Protein AF-A0A3D0NYB2-F1 (afdb_monomer_lite)

Foldseek 3Di:
DDDPPPVVVVVVPPVPPPPDPPPPDQPCNVVVVVLVVLVVVLCVVVVDLLDPVSLVSLLCSLVVSLVVLVVDPLVPGDPVNNVVSVVSNVVSVVVNVVSVVVNVVSVVVVVVVVVD

Radius of gyration: 23.5 Å; chains: 1; bounding box: 65×46×56 Å

Sequence (116 aa):
MKRYLAIVFVFAMAVGAFGQVSEAPSRLRQAIENYEQDRGAYARWYSAETSAARRERFRKLYSDRLAELGRIDFARLEHHEKVDHILFQNHLRRELAELDRNTALLEEMMMIVQFA

Secondary structure (DSSP, 8-state):
--SSHHHHHHHTTGGG-S-----SPPTTHHHHHHHHHHHHHHHHH---TT-HHHHHHHHHHHHHHHHHHHTS-GGGS-HHHHHHHHHHHHHHHHHHHHHHHHHHHHHHHHHHHTT-

pLDDT: mean 84.09, std 18.65, range [39.0, 98.62]

Structure (mmCIF, N/CA/C/O backbone):
data_AF-A0A3D0NYB2-F1
#
_entry.id   AF-A0A3D0NYB2-F1
#
loop_
_atom_site.group_PDB
_atom_site.id
_atom_site.type_symbol
_atom_site.label_atom_id
_atom_site.label_alt_id
_atom_site.label_comp_id
_atom_site.label_asym_id
_atom_site.label_entity_id
_atom_site.label_seq_id
_atom_site.pdbx_PDB_ins_code
_atom_site.Cartn_x
_atom_site.Cartn_y
_atom_site.Cartn_z
_atom_site.occupancy
_atom_site.B_iso_or_e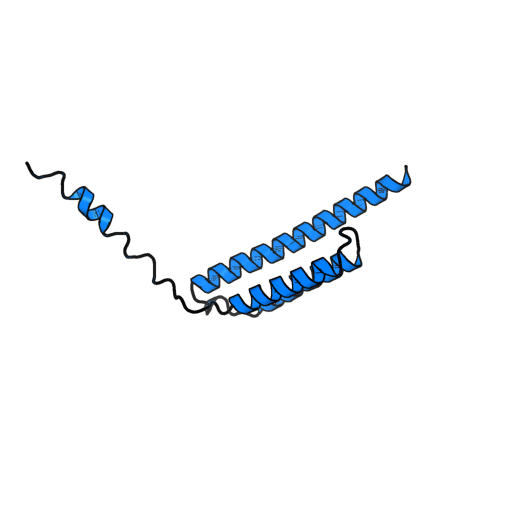quiv
_atom_site.auth_seq_id
_atom_site.auth_comp_id
_atom_site.auth_asym_id
_atom_site.auth_atom_id
_atom_site.pdbx_PDB_model_num
ATOM 1 N N . MET A 1 1 ? 50.127 35.058 -15.102 1.00 48.72 1 MET A N 1
ATOM 2 C CA . MET A 1 1 ? 49.290 34.788 -16.291 1.00 48.72 1 MET A CA 1
ATOM 3 C C . MET A 1 1 ? 49.219 33.287 -16.550 1.00 48.72 1 MET A C 1
ATOM 5 O O . MET A 1 1 ? 50.258 32.651 -16.630 1.00 48.72 1 MET A O 1
ATOM 9 N N . LYS A 1 2 ? 47.989 32.772 -16.704 1.00 51.25 2 LYS A N 1
ATOM 10 C CA . LYS A 1 2 ? 47.614 31.575 -17.486 1.00 51.25 2 LYS A CA 1
ATOM 11 C C . LYS A 1 2 ? 48.110 30.186 -17.031 1.00 51.25 2 LYS A C 1
ATOM 13 O O . LYS A 1 2 ? 48.762 29.515 -17.816 1.00 51.25 2 LYS A O 1
ATOM 18 N N . ARG A 1 3 ? 47.738 29.697 -15.835 1.00 52.12 3 ARG A N 1
ATOM 19 C CA . ARG A 1 3 ? 47.763 28.233 -15.544 1.00 52.12 3 ARG A CA 1
ATOM 20 C C . ARG A 1 3 ? 46.599 27.676 -14.707 1.00 52.12 3 ARG A C 1
ATOM 22 O O . ARG A 1 3 ? 46.366 26.479 -14.753 1.00 52.12 3 ARG A O 1
ATOM 29 N N . TYR A 1 4 ? 45.804 28.516 -14.041 1.00 48.00 4 TYR A N 1
ATOM 30 C CA . TYR A 1 4 ? 44.684 28.058 -13.197 1.00 48.00 4 TYR A CA 1
ATOM 31 C C . TYR A 1 4 ? 43.322 27.951 -13.915 1.00 48.00 4 TYR A C 1
ATOM 33 O O . TYR A 1 4 ? 42.337 27.564 -13.300 1.00 48.00 4 TYR A O 1
ATOM 41 N N . LEU A 1 5 ? 43.250 28.262 -15.216 1.00 47.69 5 LEU A N 1
ATOM 42 C CA . LEU A 1 5 ? 41.985 28.290 -15.969 1.00 47.69 5 LEU A CA 1
ATOM 43 C C . LEU A 1 5 ? 41.545 26.906 -16.499 1.00 47.69 5 LEU A C 1
ATOM 45 O O . LEU A 1 5 ? 40.391 26.735 -16.870 1.00 47.69 5 LEU A O 1
ATOM 49 N N . ALA A 1 6 ? 42.434 25.907 -16.537 1.00 45.12 6 ALA A N 1
ATOM 50 C CA . ALA A 1 6 ? 42.127 24.611 -17.157 1.00 45.12 6 ALA A CA 1
ATOM 51 C C . ALA A 1 6 ? 41.346 23.648 -16.242 1.00 45.12 6 ALA A C 1
ATOM 53 O O . ALA A 1 6 ? 40.554 22.852 -16.731 1.00 45.12 6 ALA A O 1
ATOM 54 N N . ILE A 1 7 ? 41.522 23.733 -14.918 1.00 48.22 7 ILE A N 1
ATOM 55 C CA . ILE A 1 7 ? 40.898 22.783 -13.977 1.00 48.22 7 ILE A CA 1
ATOM 56 C C . ILE A 1 7 ? 39.399 23.075 -13.801 1.00 48.22 7 ILE A C 1
ATOM 58 O O . ILE A 1 7 ? 38.600 22.151 -13.679 1.00 48.22 7 ILE A O 1
ATOM 62 N N . VAL A 1 8 ? 38.992 24.345 -13.888 1.00 45.28 8 VAL A N 1
ATOM 63 C CA . VAL A 1 8 ? 37.572 24.732 -13.804 1.00 45.28 8 VAL A CA 1
ATOM 64 C C . VAL A 1 8 ? 36.795 24.307 -15.059 1.00 45.28 8 VAL A C 1
ATOM 66 O O . VAL A 1 8 ? 35.610 24.002 -14.973 1.00 45.28 8 VAL A O 1
ATOM 69 N N . PHE A 1 9 ? 37.457 24.201 -16.217 1.00 39.00 9 PHE A N 1
ATOM 70 C CA . PHE A 1 9 ? 36.801 23.829 -17.474 1.00 39.00 9 PHE A CA 1
ATOM 71 C C . PHE A 1 9 ? 36.488 22.324 -17.578 1.00 39.00 9 PHE A C 1
ATOM 73 O O . PHE A 1 9 ? 35.530 21.938 -18.240 1.00 39.00 9 PHE A O 1
ATOM 80 N N . VAL A 1 10 ? 37.240 21.463 -16.881 1.00 47.62 10 VAL A N 1
ATOM 81 C CA . VAL A 1 10 ? 37.024 20.002 -16.910 1.00 47.62 10 VAL A CA 1
ATOM 82 C C . VAL A 1 10 ? 35.810 19.581 -16.070 1.00 47.62 10 VAL A C 1
ATOM 84 O O . VAL A 1 10 ? 35.125 18.624 -16.423 1.00 47.62 10 VAL A O 1
ATOM 87 N N . PHE A 1 11 ? 35.464 20.326 -15.014 1.00 44.53 11 PHE A N 1
ATOM 88 C CA . PHE A 1 11 ? 34.298 20.004 -14.178 1.00 44.53 11 PHE A CA 1
ATOM 89 C C . PHE A 1 11 ? 32.952 20.288 -14.874 1.00 44.53 11 PHE A C 1
ATOM 91 O O . PHE A 1 11 ? 31.939 19.684 -14.533 1.00 44.53 11 PHE A O 1
ATOM 98 N N . ALA A 1 12 ? 32.934 21.141 -15.904 1.00 45.16 12 ALA A N 1
ATOM 99 C CA . ALA A 1 12 ? 31.724 21.447 -16.668 1.00 45.16 12 ALA A CA 1
ATOM 100 C C . ALA A 1 12 ? 31.343 20.361 -17.697 1.00 45.16 12 ALA A C 1
ATOM 102 O O . ALA A 1 12 ? 30.237 20.393 -18.231 1.00 45.16 12 ALA A O 1
ATOM 103 N N . MET A 1 13 ? 32.223 19.390 -17.978 1.00 45.78 13 MET A N 1
ATOM 104 C CA . MET A 1 13 ? 32.008 18.406 -19.050 1.00 45.78 13 MET A CA 1
ATOM 105 C C . MET A 1 13 ? 31.429 17.062 -18.572 1.00 45.78 13 MET A C 1
ATOM 107 O O . MET A 1 13 ? 31.039 16.238 -19.394 1.00 45.78 13 MET A O 1
ATOM 111 N N . ALA A 1 14 ? 31.316 16.840 -17.257 1.00 49.88 14 ALA A N 1
ATOM 112 C CA . ALA A 1 14 ? 30.795 15.588 -16.692 1.00 49.88 14 ALA A CA 1
ATOM 113 C C . ALA A 1 14 ? 29.272 15.587 -16.436 1.00 49.88 14 ALA A C 1
ATOM 115 O O . ALA A 1 14 ? 28.720 14.565 -16.039 1.00 49.88 14 ALA A O 1
ATOM 116 N N . VAL A 1 15 ? 28.566 16.696 -16.698 1.00 54.47 15 VAL A N 1
ATOM 117 C CA . VAL A 1 15 ? 27.100 16.804 -16.502 1.00 54.47 15 VAL A CA 1
ATOM 118 C C . VAL A 1 15 ? 26.310 16.287 -17.724 1.00 54.47 15 VAL A C 1
ATOM 120 O O . VAL A 1 15 ? 25.093 16.399 -17.787 1.00 54.47 15 VAL A O 1
ATOM 123 N N . GLY A 1 16 ? 26.982 15.690 -18.714 1.00 48.09 16 GLY A N 1
ATOM 124 C CA . GLY A 1 16 ? 26.350 15.195 -19.946 1.00 48.09 16 GLY A CA 1
ATOM 125 C C . GLY A 1 16 ? 25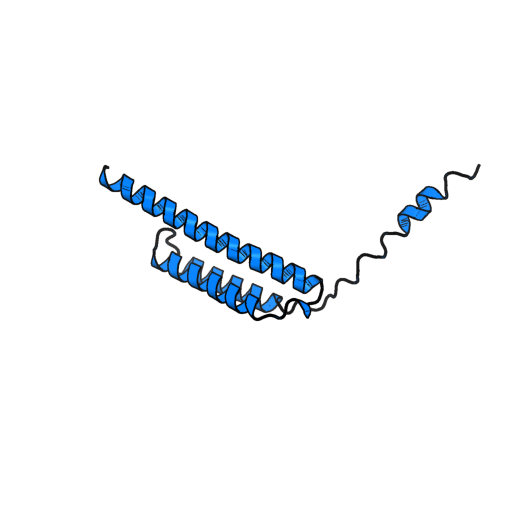.917 13.724 -19.935 1.00 48.09 16 GLY A C 1
ATOM 126 O O . GLY A 1 16 ? 25.352 13.268 -20.923 1.00 48.09 16 GLY A O 1
ATOM 127 N N . ALA A 1 17 ? 26.191 12.969 -18.865 1.00 49.59 17 ALA A N 1
ATOM 128 C CA . ALA A 1 17 ? 25.969 11.518 -18.822 1.00 49.59 17 ALA A CA 1
ATOM 129 C C . ALA A 1 17 ? 24.855 11.074 -17.855 1.00 49.59 17 ALA A C 1
ATOM 131 O O . ALA A 1 17 ? 24.788 9.900 -17.493 1.00 49.59 17 ALA A O 1
ATOM 132 N N . PHE A 1 18 ? 23.957 11.977 -17.447 1.00 53.66 18 PHE A N 1
ATOM 133 C CA . PHE A 1 18 ? 22.660 11.532 -16.940 1.00 53.66 18 PHE A CA 1
ATOM 134 C C . PHE A 1 18 ? 21.862 11.053 -18.149 1.00 53.66 18 PHE A C 1
ATOM 136 O O . PHE A 1 18 ? 21.476 11.850 -19.003 1.00 53.66 18 PHE A O 1
ATOM 143 N N . GLY A 1 19 ? 21.740 9.728 -18.264 1.00 55.22 19 GLY A N 1
ATOM 144 C CA . GLY A 1 19 ? 21.066 9.059 -19.367 1.00 55.22 19 GLY A CA 1
ATOM 145 C C . GLY A 1 19 ? 19.730 9.720 -19.682 1.00 55.22 19 GLY A C 1
ATOM 146 O O . GLY A 1 19 ? 19.027 10.168 -18.778 1.00 55.22 19 GLY A O 1
ATOM 147 N N . GLN A 1 20 ? 19.421 9.798 -20.976 1.00 53.22 20 GLN A N 1
ATOM 148 C CA . GLN A 1 20 ? 18.150 10.283 -21.503 1.00 53.22 20 GLN A CA 1
ATOM 149 C C . GLN A 1 20 ? 17.010 9.694 -20.657 1.00 53.22 20 GLN A C 1
ATOM 151 O O . GLN A 1 20 ? 16.743 8.493 -20.726 1.00 53.22 20 GLN A O 1
ATOM 156 N N . VAL A 1 21 ? 16.382 10.514 -19.810 1.00 56.19 21 VAL A N 1
ATOM 157 C CA . VAL A 1 21 ? 15.171 10.106 -19.102 1.00 56.19 21 VAL A CA 1
ATOM 158 C C . VAL A 1 21 ? 14.121 9.972 -20.189 1.00 56.19 21 VAL A C 1
ATOM 160 O O . VAL A 1 21 ? 13.669 10.966 -20.747 1.00 56.19 21 VAL A O 1
ATOM 163 N N . SER A 1 22 ? 13.822 8.731 -20.560 1.00 57.72 22 SER A N 1
ATOM 164 C CA . SER A 1 22 ? 12.746 8.426 -21.490 1.00 57.72 22 SER A CA 1
ATOM 165 C C . SER A 1 22 ? 11.465 9.064 -20.958 1.00 57.72 22 SER A C 1
ATOM 167 O O . SER A 1 22 ? 10.973 8.669 -19.907 1.00 57.72 22 SER A O 1
ATOM 169 N N . GLU A 1 23 ? 10.934 10.050 -21.680 1.00 60.44 23 GLU A N 1
ATOM 170 C CA . GLU A 1 23 ? 9.659 10.710 -21.366 1.00 60.44 23 GLU A CA 1
ATOM 171 C C . GLU A 1 23 ? 8.455 9.782 -21.628 1.00 60.44 23 GLU A C 1
ATOM 173 O O . GLU A 1 23 ? 7.314 10.106 -21.295 1.00 60.44 23 GLU A O 1
ATOM 178 N N . ALA A 1 24 ? 8.698 8.598 -22.208 1.00 62.69 24 ALA A N 1
ATOM 179 C CA . ALA A 1 24 ? 7.670 7.590 -22.403 1.00 62.69 24 ALA A CA 1
ATOM 180 C C . ALA A 1 24 ? 7.065 7.165 -21.050 1.00 62.69 24 ALA A C 1
ATOM 182 O O . ALA A 1 24 ? 7.805 6.893 -20.101 1.00 62.69 24 ALA A O 1
ATOM 183 N N . PRO A 1 25 ? 5.728 7.080 -20.944 1.00 67.25 25 PRO A N 1
ATOM 184 C CA . PRO A 1 25 ? 5.078 6.677 -19.708 1.00 67.25 25 PRO A CA 1
ATOM 185 C C . PRO A 1 25 ? 5.501 5.254 -19.325 1.00 67.25 25 PRO A C 1
ATOM 1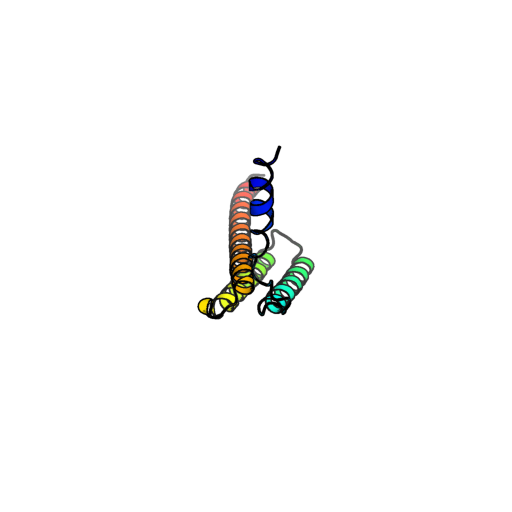87 O O . PRO A 1 25 ? 5.367 4.321 -20.117 1.00 67.25 25 PRO A O 1
ATOM 190 N N . SER A 1 26 ? 5.987 5.105 -18.090 1.00 77.06 26 SER A N 1
ATOM 191 C CA . SER A 1 26 ? 6.313 3.817 -17.470 1.00 77.06 26 SER A CA 1
ATOM 192 C C . SER A 1 26 ? 5.146 2.843 -17.612 1.00 77.06 26 SER A C 1
ATOM 194 O O . SER A 1 26 ? 3.998 3.202 -17.327 1.00 77.06 26 SER A O 1
ATOM 196 N N . ARG A 1 27 ? 5.418 1.585 -17.985 1.00 82.38 27 ARG A N 1
ATOM 197 C CA . ARG A 1 27 ? 4.380 0.536 -18.047 1.00 82.38 27 ARG A CA 1
ATOM 198 C C . ARG A 1 27 ? 3.682 0.322 -16.702 1.00 82.38 27 ARG A C 1
ATOM 200 O O . ARG A 1 27 ? 2.560 -0.174 -16.661 1.00 82.38 27 ARG A O 1
ATOM 207 N N . LEU A 1 28 ? 4.333 0.705 -15.603 1.00 90.88 28 LEU A N 1
ATOM 208 C CA . LEU A 1 28 ? 3.807 0.590 -14.243 1.00 90.88 28 LEU A CA 1
ATOM 209 C C . LEU A 1 28 ? 2.902 1.755 -13.846 1.00 90.88 28 LEU A C 1
ATOM 211 O O . LEU A 1 28 ? 2.146 1.624 -12.886 1.00 90.88 28 LEU A O 1
ATOM 215 N N . ARG A 1 29 ? 2.934 2.871 -14.584 1.00 91.56 29 ARG A N 1
ATOM 216 C CA . ARG A 1 29 ? 2.171 4.077 -14.251 1.00 91.56 29 ARG A CA 1
ATOM 217 C C . ARG A 1 29 ? 0.684 3.783 -14.084 1.00 91.56 29 ARG A C 1
ATOM 219 O O . ARG A 1 29 ? 0.107 4.121 -13.057 1.00 91.56 29 ARG A O 1
ATOM 226 N N . GLN A 1 30 ? 0.087 3.098 -15.057 1.00 91.44 30 GLN A N 1
ATOM 227 C CA . GLN A 1 30 ? -1.334 2.760 -15.007 1.00 91.44 30 GLN A CA 1
ATOM 228 C C . GLN A 1 30 ? -1.663 1.833 -13.827 1.00 91.44 30 GLN A C 1
ATOM 230 O O . GLN A 1 30 ? -2.700 1.986 -13.187 1.00 91.44 30 GLN A O 1
ATOM 235 N N . ALA A 1 31 ? -0.779 0.882 -13.506 1.00 92.75 31 ALA A N 1
ATOM 236 C CA . ALA A 1 31 ? -0.971 -0.007 -12.362 1.00 92.75 31 ALA A CA 1
ATOM 237 C C . ALA A 1 31 ? -0.957 0.766 -11.031 1.00 92.75 31 ALA A C 1
ATOM 239 O O . ALA A 1 31 ? -1.789 0.503 -10.163 1.00 92.75 31 ALA A O 1
ATOM 240 N N . ILE A 1 32 ? -0.058 1.746 -10.898 1.00 95.56 32 ILE A N 1
ATOM 241 C CA . ILE A 1 32 ? 0.036 2.623 -9.724 1.00 95.56 32 ILE A CA 1
ATOM 242 C C . ILE A 1 32 ? -1.198 3.530 -9.624 1.00 95.56 32 ILE A C 1
ATOM 244 O O . ILE A 1 32 ? -1.795 3.635 -8.556 1.00 95.56 32 ILE A O 1
ATOM 248 N N . GLU A 1 33 ? -1.631 4.142 -10.728 1.00 96.06 33 GLU A N 1
ATOM 249 C CA . GLU A 1 33 ? -2.825 4.998 -10.755 1.00 96.06 33 GLU A CA 1
ATOM 250 C C . GLU A 1 33 ? -4.092 4.220 -10.364 1.00 96.06 33 GLU A C 1
ATOM 252 O O . GLU A 1 33 ? -4.873 4.685 -9.533 1.00 96.06 33 GLU A O 1
ATOM 257 N N . ASN A 1 34 ? -4.266 3.004 -10.890 1.00 95.38 34 ASN A N 1
ATOM 258 C CA . ASN A 1 34 ? -5.380 2.130 -10.518 1.00 95.38 34 ASN A CA 1
ATOM 259 C C . ASN A 1 34 ? -5.324 1.735 -9.035 1.00 95.38 34 ASN A C 1
ATOM 261 O O . ASN A 1 34 ? -6.349 1.717 -8.356 1.00 95.38 34 ASN A O 1
ATOM 265 N N . TYR A 1 35 ? -4.129 1.444 -8.515 1.00 97.31 35 TYR A N 1
ATOM 266 C CA . TYR A 1 35 ? -3.937 1.175 -7.094 1.00 97.31 35 TYR A CA 1
ATOM 267 C C . TYR A 1 35 ? -4.358 2.364 -6.220 1.00 97.31 35 TYR A C 1
ATOM 269 O O . TYR A 1 35 ? -5.085 2.164 -5.249 1.00 97.31 35 TYR A O 1
ATOM 277 N N . GLU A 1 36 ? -3.954 3.590 -6.559 1.00 97.44 36 GLU A N 1
ATOM 278 C CA . GLU A 1 36 ? -4.327 4.786 -5.792 1.00 97.44 36 GLU A CA 1
ATOM 279 C C . GLU A 1 36 ? -5.839 5.041 -5.825 1.00 97.44 36 GLU A C 1
ATOM 281 O O . GLU A 1 36 ? -6.443 5.389 -4.805 1.00 97.44 36 GLU A O 1
ATOM 286 N N . GLN A 1 37 ? -6.482 4.802 -6.971 1.00 97.62 37 GLN A N 1
ATOM 287 C CA . GLN A 1 37 ? -7.938 4.881 -7.092 1.00 97.62 37 GLN A CA 1
ATOM 288 C C . GLN A 1 37 ? -8.641 3.861 -6.187 1.00 97.62 37 GLN A C 1
ATOM 290 O O . GLN A 1 37 ? -9.533 4.241 -5.421 1.00 97.62 37 GLN A O 1
ATOM 295 N N . ASP A 1 38 ? -8.215 2.596 -6.223 1.00 96.94 38 ASP A N 1
ATOM 296 C CA . ASP A 1 38 ? -8.768 1.525 -5.386 1.00 96.94 38 ASP A CA 1
ATOM 297 C C . ASP A 1 38 ? -8.547 1.802 -3.900 1.00 96.94 38 ASP A C 1
ATOM 299 O O . ASP A 1 38 ? -9.474 1.701 -3.093 1.00 96.94 38 ASP A O 1
ATOM 303 N N . ARG A 1 39 ? -7.325 2.198 -3.528 1.00 97.31 39 ARG A N 1
ATOM 304 C CA . ARG A 1 39 ? -6.959 2.546 -2.153 1.00 97.31 39 ARG A CA 1
ATOM 305 C C . ARG A 1 39 ? -7.833 3.687 -1.640 1.00 97.31 39 ARG A C 1
ATOM 307 O O . ARG A 1 39 ? -8.385 3.589 -0.545 1.00 97.31 39 ARG A O 1
ATOM 314 N N . GLY A 1 40 ? -8.004 4.741 -2.439 1.00 96.81 40 GLY A N 1
ATOM 315 C CA . GLY A 1 40 ? -8.855 5.881 -2.108 1.00 96.81 40 GLY A CA 1
ATOM 316 C C . GLY A 1 40 ? -10.337 5.511 -2.008 1.00 96.81 40 GLY A C 1
ATOM 317 O O . GLY A 1 40 ? -11.033 5.975 -1.102 1.00 96.81 40 GLY A O 1
ATOM 318 N N . ALA A 1 41 ? -10.832 4.642 -2.893 1.00 96.00 41 ALA A N 1
ATOM 319 C CA . ALA A 1 41 ? -12.185 4.108 -2.799 1.00 96.00 41 ALA A CA 1
ATOM 320 C C . ALA A 1 41 ? -12.365 3.309 -1.501 1.00 96.00 41 ALA A C 1
ATOM 322 O O . ALA A 1 41 ? -13.267 3.609 -0.721 1.00 96.00 41 ALA A O 1
ATOM 323 N N . TYR A 1 42 ? -11.478 2.364 -1.198 1.00 95.44 42 TYR A N 1
ATOM 324 C CA . TYR A 1 42 ? -11.570 1.571 0.026 1.00 95.44 42 TYR A CA 1
ATOM 325 C C . TYR A 1 42 ? -11.419 2.410 1.289 1.00 95.44 42 TYR A C 1
ATOM 327 O O . TYR A 1 42 ? -12.139 2.158 2.247 1.00 95.44 42 TYR A O 1
ATOM 335 N N . ALA A 1 43 ? -10.573 3.438 1.300 1.00 93.94 43 ALA A N 1
ATOM 336 C CA . ALA A 1 43 ? -10.444 4.326 2.452 1.00 93.94 43 ALA A CA 1
ATOM 337 C C . ALA A 1 43 ? -11.761 5.053 2.781 1.00 93.94 43 ALA A C 1
ATOM 339 O O . ALA A 1 43 ? -12.093 5.218 3.952 1.00 93.94 43 ALA A O 1
ATOM 340 N N . ARG A 1 44 ? -12.541 5.436 1.759 1.00 94.81 44 ARG A N 1
ATOM 341 C CA . ARG A 1 44 ? -13.861 6.059 1.950 1.00 94.81 44 ARG A CA 1
ATOM 342 C C . ARG A 1 44 ? -14.914 5.072 2.455 1.00 94.81 44 ARG A C 1
ATOM 344 O O . ARG A 1 44 ? -15.710 5.429 3.314 1.00 94.81 44 ARG A O 1
ATOM 351 N N . TRP A 1 45 ? -14.928 3.851 1.922 1.00 93.94 45 TRP A N 1
ATOM 352 C CA . TRP A 1 45 ? -15.927 2.833 2.278 1.00 93.94 45 TRP A CA 1
ATOM 353 C C . TRP A 1 45 ? -15.622 2.139 3.613 1.00 93.94 45 TRP A C 1
ATOM 355 O O . TRP A 1 45 ? -16.532 1.810 4.367 1.00 93.94 45 TRP A O 1
ATOM 365 N N . TYR A 1 46 ? -14.342 1.941 3.920 1.00 93.12 46 TYR A N 1
ATOM 366 C CA . TYR A 1 46 ? -13.845 1.314 5.139 1.00 93.12 46 TYR A CA 1
ATOM 367 C C . TYR A 1 46 ? -13.148 2.362 6.014 1.00 93.12 46 TYR A C 1
ATOM 369 O O . TYR A 1 46 ? -11.933 2.321 6.223 1.00 93.12 46 TYR A O 1
ATOM 377 N N . SER A 1 47 ? -13.929 3.321 6.508 1.00 92.12 47 SER A N 1
ATOM 378 C CA . SER A 1 47 ? -13.431 4.457 7.294 1.00 92.12 47 SER A CA 1
ATOM 379 C C . SER A 1 47 ? -12.995 4.079 8.714 1.00 92.12 47 SER A C 1
ATOM 381 O O . SER A 1 47 ? -12.098 4.705 9.268 1.00 92.12 47 SER A O 1
ATOM 383 N N . ALA A 1 48 ? -13.590 3.040 9.306 1.00 93.00 48 ALA A N 1
ATOM 384 C CA . ALA A 1 48 ? -13.265 2.599 10.660 1.00 93.00 48 ALA A CA 1
ATOM 385 C C . ALA A 1 48 ? -11.923 1.846 10.706 1.00 93.00 48 ALA A C 1
ATOM 387 O O . ALA A 1 48 ? -11.834 0.693 10.277 1.00 93.00 48 ALA A O 1
ATOM 388 N N . GLU A 1 49 ? -10.887 2.475 11.263 1.00 87.19 49 GLU A N 1
ATOM 389 C CA . GLU A 1 49 ? -9.516 1.940 11.303 1.00 87.19 49 GLU A CA 1
ATOM 390 C C . GLU A 1 49 ? -9.395 0.608 12.056 1.00 87.19 49 GLU A C 1
ATOM 392 O O . GLU A 1 49 ? -8.657 -0.284 11.634 1.00 87.19 49 GLU A O 1
ATOM 397 N N . THR A 1 50 ? -10.186 0.428 13.116 1.00 90.00 50 THR A N 1
ATOM 398 C CA . THR A 1 50 ? -10.189 -0.780 13.956 1.00 90.00 50 THR A CA 1
ATOM 399 C C . THR A 1 50 ? -11.022 -1.931 13.381 1.00 90.00 50 THR A C 1
ATOM 401 O O . THR A 1 50 ? -11.043 -3.029 13.944 1.00 90.00 50 THR A O 1
ATOM 404 N N . SER A 1 51 ? -11.684 -1.732 12.236 1.00 93.12 51 SER A N 1
ATOM 405 C CA . SER A 1 51 ? -12.552 -2.738 11.619 1.00 93.12 51 SER A CA 1
ATOM 406 C C . SER A 1 51 ? -11.766 -3.917 11.039 1.00 93.12 51 SER A C 1
ATOM 408 O O . SER A 1 51 ? -10.861 -3.743 10.221 1.00 93.12 51 SER A O 1
ATOM 410 N N . ALA A 1 52 ? -12.169 -5.142 11.387 1.00 93.81 52 ALA A N 1
ATOM 411 C CA . ALA A 1 52 ? -11.606 -6.360 10.803 1.00 93.81 52 ALA A CA 1
ATOM 412 C C . ALA A 1 52 ? -11.847 -6.444 9.285 1.00 93.81 52 ALA A C 1
A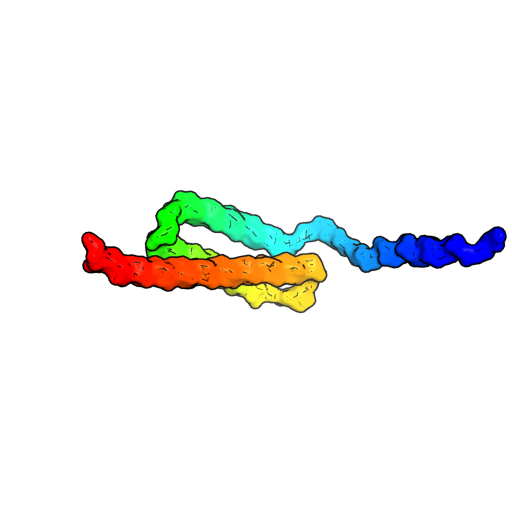TOM 414 O O . ALA A 1 52 ? -10.941 -6.802 8.535 1.00 93.81 52 ALA A O 1
ATOM 415 N N . ALA A 1 53 ? -13.033 -6.035 8.821 1.00 94.94 53 ALA A N 1
ATOM 416 C CA . ALA A 1 53 ? -13.365 -6.013 7.397 1.00 94.94 53 ALA A CA 1
ATOM 417 C C . ALA A 1 53 ? -12.461 -5.044 6.623 1.00 94.94 53 ALA A C 1
ATOM 419 O O . ALA A 1 53 ? -11.984 -5.378 5.540 1.00 94.94 53 ALA A O 1
ATOM 420 N N . ARG A 1 54 ? -12.161 -3.873 7.205 1.00 95.25 54 ARG A N 1
ATOM 421 C CA . ARG A 1 54 ? -11.187 -2.934 6.633 1.00 95.25 54 ARG A CA 1
ATOM 422 C C . ARG A 1 54 ? -9.830 -3.608 6.468 1.00 95.25 54 ARG A C 1
ATOM 424 O O . ARG A 1 54 ? -9.264 -3.569 5.378 1.00 95.25 54 ARG A O 1
ATOM 431 N N . ARG A 1 55 ? -9.317 -4.220 7.540 1.00 95.69 55 ARG A N 1
ATOM 432 C CA . ARG A 1 55 ? -7.998 -4.863 7.518 1.00 95.69 55 ARG A CA 1
ATOM 433 C C . ARG A 1 55 ? -7.910 -5.921 6.429 1.00 95.69 55 ARG A C 1
ATOM 435 O O . ARG A 1 55 ? -7.003 -5.861 5.608 1.00 95.69 55 ARG A O 1
ATOM 442 N N . GLU A 1 56 ? -8.887 -6.815 6.351 1.00 96.44 56 GLU A N 1
ATOM 443 C CA . GLU A 1 56 ? -8.879 -7.876 5.343 1.00 96.44 56 GLU A CA 1
ATOM 444 C C . GLU A 1 56 ? -8.906 -7.323 3.911 1.00 96.44 56 GLU A C 1
ATOM 446 O O . GLU A 1 56 ? -8.154 -7.764 3.042 1.00 96.44 56 GLU A O 1
ATOM 451 N N . ARG A 1 57 ? -9.708 -6.282 3.659 1.00 97.19 57 ARG A N 1
ATOM 452 C CA . ARG A 1 57 ? -9.784 -5.657 2.332 1.00 97.19 57 ARG A CA 1
ATOM 453 C C . ARG A 1 57 ? -8.486 -4.979 1.912 1.00 97.19 57 ARG A C 1
ATOM 455 O O . ARG A 1 57 ? -8.088 -5.131 0.759 1.00 97.19 57 ARG A O 1
ATOM 462 N N . PHE A 1 58 ? -7.823 -4.264 2.820 1.00 97.69 58 PHE A N 1
ATOM 463 C CA . PHE A 1 58 ? -6.528 -3.647 2.526 1.00 97.69 58 PHE A CA 1
ATOM 464 C C . PHE A 1 58 ? -5.410 -4.688 2.391 1.00 97.69 58 PHE A C 1
ATOM 466 O O . PHE A 1 58 ? -4.605 -4.575 1.469 1.00 97.69 58 PHE A O 1
ATOM 473 N N . ARG A 1 59 ? -5.398 -5.741 3.224 1.00 98.12 59 ARG A N 1
ATOM 474 C CA . ARG A 1 59 ? -4.455 -6.863 3.081 1.00 98.12 59 ARG A CA 1
ATOM 475 C C . ARG A 1 59 ? -4.568 -7.487 1.694 1.00 98.12 59 ARG A C 1
ATOM 477 O O . ARG A 1 59 ? -3.555 -7.615 1.012 1.00 98.12 59 ARG A O 1
ATOM 484 N N . LYS A 1 60 ? -5.798 -7.785 1.262 1.00 97.88 60 LYS A N 1
ATOM 485 C CA . LYS A 1 60 ? -6.075 -8.328 -0.069 1.00 97.88 60 LYS A CA 1
ATOM 486 C C . LYS A 1 60 ? -5.621 -7.391 -1.189 1.00 97.88 60 LYS A C 1
ATOM 488 O O . LYS A 1 60 ? -4.967 -7.846 -2.121 1.00 97.88 60 LYS A O 1
ATOM 493 N N . LEU A 1 61 ? -5.925 -6.092 -1.090 1.00 98.06 61 LEU A N 1
ATOM 494 C CA . LEU A 1 61 ? -5.470 -5.102 -2.073 1.00 98.06 61 LEU A CA 1
ATOM 495 C C . LEU A 1 61 ? -3.945 -5.157 -2.236 1.00 98.06 61 LEU A C 1
ATOM 497 O O . LEU A 1 61 ? -3.451 -5.299 -3.350 1.00 98.06 61 LEU A O 1
ATOM 501 N N . TYR A 1 62 ? -3.196 -5.075 -1.137 1.00 98.38 62 TYR A N 1
ATOM 502 C CA . TYR A 1 62 ? -1.737 -5.036 -1.203 1.00 98.38 62 TYR A CA 1
ATOM 503 C C . TYR A 1 62 ? -1.131 -6.365 -1.671 1.00 98.38 62 TYR A C 1
ATOM 505 O O . TYR A 1 62 ? -0.195 -6.355 -2.474 1.00 98.38 62 TYR A O 1
ATOM 513 N N . SER A 1 63 ? -1.667 -7.507 -1.224 1.00 98.38 63 SER A N 1
ATOM 514 C CA . SER A 1 63 ? -1.187 -8.824 -1.654 1.00 98.38 63 SER A CA 1
ATOM 515 C C . SER A 1 63 ? -1.455 -9.083 -3.135 1.00 98.38 63 SER A C 1
ATOM 517 O O . SER A 1 63 ? -0.573 -9.582 -3.833 1.00 98.38 63 SER A O 1
ATOM 519 N N . ASP A 1 64 ? -2.638 -8.710 -3.630 1.00 98.06 64 ASP A N 1
ATOM 520 C CA . ASP A 1 64 ? -3.008 -8.891 -5.035 1.00 98.06 64 ASP A CA 1
ATOM 521 C C . ASP A 1 64 ? -2.110 -8.023 -5.938 1.00 98.06 64 ASP A C 1
ATOM 523 O O . ASP A 1 64 ? -1.563 -8.523 -6.924 1.00 98.06 64 ASP A O 1
ATOM 527 N N . ARG A 1 65 ? -1.847 -6.762 -5.554 1.00 97.94 65 ARG A N 1
ATOM 528 C CA . ARG A 1 65 ? -0.925 -5.872 -6.288 1.00 97.94 65 ARG A CA 1
ATOM 529 C C . ARG A 1 65 ? 0.525 -6.360 -6.260 1.00 97.94 65 ARG A C 1
ATOM 531 O O . ARG A 1 65 ? 1.211 -6.287 -7.278 1.00 97.94 65 ARG A O 1
ATOM 538 N N . LEU A 1 66 ? 0.995 -6.914 -5.139 1.00 98.12 66 LEU A N 1
ATOM 539 C CA . LEU A 1 66 ? 2.316 -7.552 -5.074 1.00 98.12 66 LEU A CA 1
ATOM 540 C C . LEU A 1 66 ? 2.406 -8.782 -5.982 1.00 98.12 66 LEU A C 1
ATOM 542 O O . LEU A 1 66 ? 3.432 -8.985 -6.634 1.00 98.12 66 LEU A O 1
ATOM 546 N N . ALA A 1 67 ? 1.346 -9.589 -6.045 1.00 97.88 67 ALA A N 1
ATOM 547 C CA . ALA A 1 67 ? 1.289 -10.742 -6.933 1.00 97.88 67 ALA A CA 1
ATOM 548 C C . ALA A 1 67 ? 1.301 -10.318 -8.411 1.00 97.88 67 ALA A C 1
ATOM 550 O O . ALA A 1 67 ? 1.995 -10.937 -9.213 1.00 97.88 67 ALA A O 1
ATOM 551 N N . GLU A 1 68 ? 0.586 -9.250 -8.774 1.00 95.50 68 GLU A N 1
ATOM 552 C CA . GLU A 1 68 ? 0.635 -8.650 -10.115 1.00 95.50 68 GLU A CA 1
ATOM 553 C C . GLU A 1 68 ? 2.046 -8.169 -10.476 1.00 95.50 68 GLU A C 1
ATOM 555 O O . GLU A 1 68 ? 2.568 -8.555 -11.522 1.00 95.50 68 GLU A O 1
ATOM 560 N N . LEU A 1 69 ? 2.697 -7.412 -9.586 1.00 95.62 69 LEU A N 1
ATOM 561 C CA . LEU A 1 69 ? 4.088 -6.967 -9.746 1.00 95.62 69 LEU A CA 1
ATOM 562 C C . LEU A 1 69 ? 5.069 -8.130 -9.933 1.00 95.62 69 LEU A C 1
ATOM 564 O O . LEU A 1 69 ? 6.033 -8.001 -10.687 1.00 95.62 69 LEU A O 1
ATOM 568 N N . GLY A 1 70 ? 4.835 -9.255 -9.253 1.00 95.62 70 GLY A N 1
ATOM 569 C CA . GLY A 1 70 ? 5.665 -10.456 -9.347 1.00 95.62 70 GLY A CA 1
ATOM 570 C C . GLY A 1 70 ? 5.566 -11.193 -10.686 1.00 95.62 70 GLY A C 1
ATOM 571 O O . GLY A 1 70 ? 6.441 -11.996 -10.993 1.00 95.62 70 GLY A O 1
ATOM 572 N N . ARG A 1 71 ? 4.533 -10.922 -11.498 1.00 95.44 71 ARG A N 1
ATOM 573 C CA . ARG A 1 71 ? 4.383 -11.498 -12.850 1.00 95.44 71 ARG A CA 1
ATOM 574 C C . ARG A 1 71 ? 5.146 -10.716 -13.919 1.00 95.44 71 ARG A C 1
ATOM 576 O O . ARG A 1 71 ? 5.266 -11.191 -15.046 1.00 95.44 71 ARG A O 1
ATOM 583 N N . ILE A 1 72 ? 5.624 -9.518 -13.592 1.00 94.00 72 ILE A N 1
ATOM 584 C CA . ILE A 1 72 ? 6.366 -8.666 -14.519 1.00 94.00 72 ILE A CA 1
ATOM 585 C C . ILE A 1 72 ? 7.804 -9.175 -14.614 1.00 94.00 72 ILE A C 1
ATOM 587 O O . ILE A 1 72 ? 8.484 -9.336 -13.601 1.00 94.00 72 ILE A O 1
ATOM 591 N N . ASP A 1 73 ? 8.286 -9.388 -15.839 1.00 94.69 73 ASP A N 1
ATOM 592 C CA . ASP A 1 73 ? 9.689 -9.722 -16.082 1.00 94.69 73 ASP A CA 1
ATOM 593 C C . ASP A 1 73 ? 10.576 -8.495 -15.825 1.00 94.69 73 ASP A C 1
ATOM 595 O O . ASP A 1 73 ? 10.756 -7.630 -16.687 1.00 94.69 73 ASP A O 1
ATOM 599 N N . PHE A 1 74 ? 11.129 -8.431 -14.614 1.00 94.25 74 PHE A N 1
ATOM 600 C CA . PHE A 1 74 ? 11.961 -7.326 -14.152 1.00 94.25 74 PHE A CA 1
ATOM 601 C C . PHE A 1 74 ? 13.197 -7.099 -15.032 1.00 94.25 74 PHE A C 1
ATOM 603 O O . PHE A 1 74 ? 13.638 -5.961 -15.191 1.00 94.25 74 PHE A O 1
ATOM 610 N N . ALA A 1 75 ? 13.768 -8.146 -15.638 1.00 94.62 75 ALA A N 1
ATOM 611 C CA . ALA A 1 75 ? 14.969 -8.004 -16.458 1.00 94.62 75 ALA A CA 1
ATOM 612 C C . ALA A 1 75 ? 14.697 -7.175 -17.721 1.00 94.62 75 ALA A C 1
ATOM 614 O O . ALA A 1 75 ? 15.557 -6.391 -18.134 1.00 94.62 75 ALA A O 1
ATOM 615 N N . ARG A 1 76 ? 13.481 -7.302 -18.270 1.00 93.50 76 ARG A N 1
ATOM 616 C CA . ARG A 1 76 ? 13.008 -6.632 -19.492 1.00 93.50 76 ARG A CA 1
ATOM 617 C C . ARG A 1 76 ? 12.506 -5.205 -19.277 1.00 93.50 76 ARG A C 1
ATOM 619 O O . ARG A 1 76 ? 12.078 -4.580 -20.244 1.00 93.50 76 ARG A O 1
ATOM 626 N N . LEU A 1 77 ? 12.520 -4.716 -18.039 1.00 91.81 77 LEU A N 1
ATOM 627 C CA . LEU A 1 77 ? 12.164 -3.340 -17.714 1.00 91.81 77 LEU A CA 1
ATOM 628 C C . LEU A 1 77 ? 13.315 -2.381 -18.038 1.00 91.81 77 LEU A C 1
ATOM 630 O O . LEU A 1 77 ? 14.491 -2.679 -17.780 1.00 91.81 77 LEU A O 1
ATOM 634 N N . GLU A 1 78 ? 12.95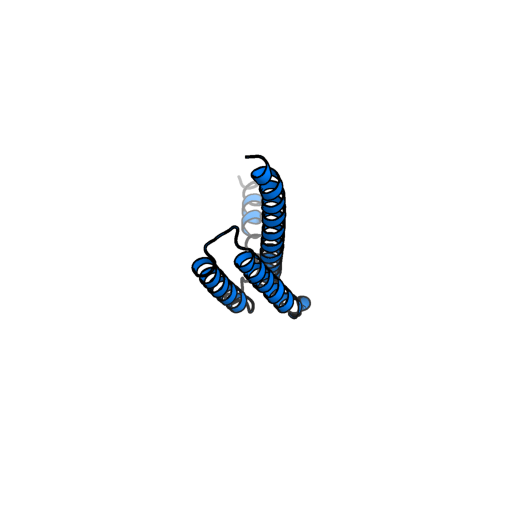8 -1.205 -18.543 1.00 92.00 78 GLU A N 1
ATOM 635 C CA . GLU A 1 78 ? 13.881 -0.081 -18.668 1.00 92.00 78 GLU A CA 1
ATOM 636 C C . GLU A 1 78 ? 14.334 0.405 -17.284 1.00 92.00 78 GLU A C 1
ATOM 638 O O . GLU A 1 78 ? 13.713 0.113 -16.260 1.00 92.00 78 GLU A O 1
ATOM 643 N N . HIS A 1 79 ? 15.433 1.160 -17.218 1.00 91.62 79 HIS A N 1
ATOM 644 C CA . HIS A 1 79 ? 15.998 1.582 -15.929 1.00 91.62 79 HIS A CA 1
ATOM 645 C C . HIS A 1 79 ? 14.996 2.358 -15.056 1.00 91.62 79 HIS A C 1
ATOM 647 O O . HIS A 1 79 ? 14.874 2.080 -13.866 1.00 91.62 79 HIS A O 1
ATOM 653 N N . HIS A 1 80 ? 14.245 3.286 -15.651 1.00 88.75 80 HIS A N 1
ATOM 654 C CA . HIS A 1 80 ? 13.224 4.058 -14.941 1.00 88.75 80 HIS A CA 1
ATOM 655 C C . HIS A 1 80 ? 12.074 3.166 -14.439 1.00 88.75 80 HIS A C 1
ATOM 657 O O . HIS A 1 80 ? 11.662 3.277 -13.289 1.00 88.75 80 HIS A O 1
ATOM 663 N N . GLU A 1 81 ? 11.629 2.198 -15.243 1.00 93.12 81 GLU A N 1
ATOM 664 C CA . GLU A 1 81 ? 10.585 1.246 -14.848 1.00 93.12 81 GLU A CA 1
ATOM 665 C C . GLU A 1 81 ? 11.050 0.313 -13.722 1.00 93.12 81 GLU A C 1
ATOM 667 O O . GLU A 1 81 ? 10.262 -0.061 -12.856 1.00 93.12 81 GLU A O 1
ATOM 672 N N . LYS A 1 82 ? 12.337 -0.057 -13.692 1.00 94.81 82 LYS A N 1
ATOM 673 C CA . LYS A 1 82 ? 12.923 -0.830 -12.584 1.00 94.81 82 LYS A CA 1
ATOM 674 C C . LYS A 1 82 ? 12.866 -0.061 -11.270 1.00 94.81 82 LYS A C 1
ATOM 676 O O . LYS A 1 82 ? 12.579 -0.656 -10.232 1.00 94.81 82 LYS A O 1
ATOM 681 N N . VAL A 1 83 ? 13.131 1.244 -11.314 1.00 95.19 83 VAL A N 1
ATOM 682 C CA . VAL A 1 83 ? 13.015 2.117 -10.140 1.00 95.19 83 VAL A CA 1
ATOM 683 C C . VAL A 1 83 ? 11.565 2.153 -9.662 1.00 95.19 83 VAL A C 1
ATOM 685 O O . VAL A 1 83 ? 11.319 1.861 -8.491 1.00 95.19 83 VAL A O 1
ATOM 688 N N . ASP A 1 84 ? 10.610 2.407 -10.560 1.00 95.06 84 ASP A N 1
ATOM 689 C CA . ASP A 1 84 ? 9.179 2.409 -10.226 1.00 95.06 84 ASP A CA 1
ATOM 690 C C . ASP A 1 84 ? 8.730 1.072 -9.621 1.00 95.06 84 ASP A C 1
ATOM 692 O O . ASP A 1 84 ? 8.018 1.048 -8.616 1.00 95.06 84 ASP A O 1
ATOM 696 N N . HIS A 1 85 ? 9.181 -0.050 -10.193 1.00 96.81 85 HIS A N 1
ATOM 697 C CA . HIS A 1 85 ? 8.855 -1.398 -9.718 1.00 96.81 85 HIS A CA 1
ATOM 698 C C . HIS A 1 85 ? 9.312 -1.611 -8.277 1.00 96.81 85 HIS A C 1
ATOM 700 O O . HIS A 1 85 ? 8.513 -2.007 -7.427 1.00 96.81 85 HIS A O 1
ATOM 706 N N . ILE A 1 86 ? 10.578 -1.294 -7.986 1.00 97.38 86 ILE A N 1
ATOM 707 C CA . ILE A 1 86 ? 11.165 -1.455 -6.651 1.00 97.38 86 ILE A CA 1
ATOM 708 C C . ILE A 1 86 ? 10.472 -0.535 -5.646 1.00 97.38 86 ILE A C 1
ATOM 710 O O . ILE A 1 86 ? 10.124 -0.972 -4.547 1.00 97.38 86 ILE A O 1
ATOM 714 N N . LEU A 1 87 ? 10.260 0.735 -6.002 1.00 97.56 87 LEU A N 1
ATOM 715 C CA . LEU A 1 87 ? 9.606 1.699 -5.119 1.00 97.56 87 LEU A CA 1
ATOM 716 C C . LEU A 1 87 ? 8.176 1.268 -4.795 1.00 97.56 87 LEU A C 1
ATOM 718 O O . LEU A 1 87 ? 7.785 1.270 -3.625 1.00 97.56 87 LEU A O 1
ATOM 722 N N . PHE A 1 88 ? 7.420 0.835 -5.803 1.00 97.88 88 PHE A N 1
ATOM 723 C CA . PHE A 1 88 ? 6.049 0.389 -5.607 1.00 97.88 88 PHE A CA 1
ATOM 724 C C . PHE A 1 88 ? 5.981 -0.921 -4.809 1.00 97.88 88 PHE A C 1
ATOM 726 O O . PHE A 1 88 ? 5.192 -1.034 -3.871 1.00 97.88 88 PHE A O 1
ATOM 733 N N . GLN A 1 89 ? 6.870 -1.881 -5.080 1.00 98.38 89 GLN A N 1
ATOM 734 C CA . GLN A 1 89 ? 6.976 -3.111 -4.293 1.00 98.38 89 GLN A CA 1
ATOM 735 C C . GLN A 1 89 ? 7.290 -2.822 -2.817 1.00 98.38 89 GLN A C 1
ATOM 737 O O . GLN A 1 89 ? 6.656 -3.391 -1.923 1.00 98.38 89 GLN A O 1
ATOM 742 N N . ASN A 1 90 ? 8.251 -1.937 -2.550 1.00 98.56 90 ASN A N 1
ATOM 743 C CA . ASN A 1 90 ? 8.622 -1.549 -1.190 1.00 98.56 90 ASN A CA 1
ATOM 744 C C . ASN A 1 90 ? 7.477 -0.837 -0.472 1.00 98.56 90 ASN A C 1
ATOM 746 O O . ASN A 1 90 ? 7.228 -1.118 0.701 1.00 98.56 90 ASN A O 1
ATOM 750 N N . HIS A 1 91 ? 6.755 0.038 -1.175 1.00 98.38 91 HIS A N 1
ATOM 751 C CA . HIS A 1 91 ? 5.560 0.683 -0.649 1.00 98.38 91 HIS A CA 1
ATOM 752 C C . HIS A 1 91 ? 4.529 -0.355 -0.188 1.00 98.38 91 HIS A C 1
ATOM 754 O O . HIS A 1 91 ? 4.175 -0.370 0.987 1.00 98.38 91 HIS A O 1
ATOM 760 N N . LEU A 1 92 ? 4.121 -1.282 -1.060 1.00 98.50 92 LEU A N 1
ATOM 761 C CA . LEU A 1 92 ? 3.105 -2.289 -0.730 1.00 98.50 92 LEU A CA 1
ATOM 762 C C . LEU A 1 92 ? 3.523 -3.193 0.440 1.00 98.50 92 LEU A C 1
ATOM 764 O O . LEU A 1 92 ? 2.717 -3.483 1.323 1.00 98.50 92 LEU A O 1
ATOM 768 N N . ARG A 1 93 ? 4.795 -3.614 0.481 1.00 98.62 93 ARG A N 1
ATOM 769 C CA . ARG A 1 93 ? 5.336 -4.414 1.596 1.00 98.62 93 ARG A CA 1
ATOM 770 C C . ARG A 1 93 ? 5.303 -3.653 2.915 1.00 98.62 93 ARG A C 1
ATOM 772 O O . ARG A 1 93 ? 4.957 -4.231 3.943 1.00 98.62 93 ARG A O 1
ATOM 779 N N . ARG A 1 94 ? 5.648 -2.365 2.890 1.00 98.56 94 ARG A N 1
ATOM 780 C CA . ARG A 1 94 ? 5.581 -1.508 4.073 1.00 98.56 94 ARG A CA 1
ATOM 781 C C . ARG A 1 94 ? 4.143 -1.364 4.563 1.00 98.56 94 ARG A C 1
ATOM 783 O O . ARG A 1 94 ? 3.918 -1.533 5.753 1.00 98.56 94 ARG A O 1
ATOM 790 N N . GLU A 1 95 ? 3.183 -1.096 3.677 1.00 98.06 95 GLU A N 1
ATOM 791 C CA . GLU A 1 95 ? 1.774 -0.939 4.071 1.00 98.06 95 GLU A CA 1
ATOM 792 C C . GLU A 1 95 ? 1.184 -2.238 4.651 1.00 98.06 95 GLU A C 1
ATOM 794 O O . GLU A 1 95 ? 0.412 -2.179 5.606 1.00 98.06 95 GLU A O 1
ATOM 799 N N . LEU 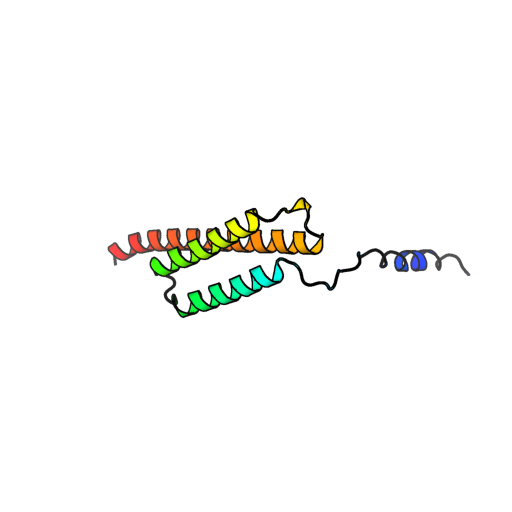A 1 96 ? 1.576 -3.412 4.137 1.00 98.00 96 LEU A N 1
ATOM 800 C CA . LEU A 1 96 ? 1.232 -4.701 4.754 1.00 98.00 96 LEU A CA 1
ATOM 801 C C . LEU A 1 96 ? 1.814 -4.834 6.163 1.00 98.00 96 LEU A C 1
ATOM 803 O O . LEU A 1 96 ? 1.093 -5.184 7.091 1.00 98.00 96 LEU A O 1
ATOM 807 N N . ALA A 1 97 ? 3.093 -4.500 6.339 1.00 98.12 97 ALA A N 1
ATOM 808 C CA . ALA A 1 97 ? 3.734 -4.572 7.647 1.00 98.12 97 ALA A CA 1
ATOM 809 C C . ALA A 1 97 ? 3.111 -3.592 8.661 1.00 98.12 97 ALA A C 1
ATOM 811 O O . ALA A 1 97 ? 2.995 -3.927 9.838 1.00 98.12 97 ALA A O 1
ATOM 812 N N . GLU A 1 98 ? 2.696 -2.397 8.227 1.00 96.81 98 GLU A N 1
ATOM 813 C CA . GLU A 1 98 ? 1.933 -1.463 9.072 1.00 96.81 98 GLU A CA 1
ATOM 814 C C . GLU A 1 98 ? 0.572 -2.036 9.463 1.00 96.81 98 GLU A C 1
ATOM 816 O O . GLU A 1 98 ? 0.141 -1.919 10.609 1.00 96.81 98 GLU A O 1
ATOM 821 N N . LEU A 1 99 ? -0.111 -2.687 8.521 1.00 96.25 99 LEU A N 1
ATOM 822 C CA . LEU A 1 99 ? -1.397 -3.313 8.788 1.00 96.25 99 LEU A CA 1
ATOM 823 C C . LEU A 1 99 ? -1.282 -4.422 9.844 1.00 96.25 99 LEU A C 1
ATOM 825 O O . LEU A 1 99 ? -2.131 -4.517 10.734 1.00 96.25 99 LEU A O 1
ATOM 829 N N . ASP A 1 100 ? -0.223 -5.226 9.772 1.00 95.94 100 ASP A N 1
ATOM 830 C CA . ASP A 1 100 ? 0.057 -6.284 10.742 1.00 95.94 100 ASP A CA 1
ATOM 831 C C . ASP A 1 100 ? 0.415 -5.701 12.118 1.00 95.94 100 ASP A C 1
ATOM 833 O O . ASP A 1 100 ? -0.149 -6.133 13.124 1.00 95.94 100 ASP A O 1
ATOM 837 N N . ARG A 1 101 ? 1.254 -4.653 12.170 1.00 96.31 101 ARG A N 1
ATOM 838 C CA . ARG A 1 101 ? 1.558 -3.922 13.416 1.00 96.31 101 ARG A CA 1
ATOM 839 C C . ARG A 1 101 ? 0.303 -3.384 14.091 1.00 96.31 101 ARG A C 1
ATOM 841 O O . ARG A 1 101 ? 0.091 -3.623 15.274 1.00 96.31 101 ARG A O 1
ATOM 848 N N . ASN A 1 102 ? -0.550 -2.695 13.336 1.00 94.62 102 ASN A N 1
ATOM 849 C CA . ASN A 1 102 ? -1.790 -2.134 13.868 1.00 94.62 102 ASN A CA 1
ATOM 850 C C . ASN A 1 102 ? -2.745 -3.223 14.367 1.00 94.62 102 ASN A C 1
ATOM 852 O O . ASN A 1 102 ? -3.471 -3.010 15.332 1.00 94.62 102 ASN A O 1
ATOM 856 N N . THR A 1 103 ? -2.745 -4.393 13.726 1.00 93.75 103 THR A N 1
ATOM 857 C CA . THR A 1 103 ? -3.544 -5.536 14.184 1.00 93.75 103 THR A CA 1
ATOM 858 C C . THR A 1 103 ? -3.063 -6.027 15.545 1.00 93.75 103 THR A C 1
ATOM 860 O O . THR A 1 103 ? -3.882 -6.145 16.451 1.00 93.75 103 THR A O 1
ATOM 863 N N . ALA A 1 104 ? -1.753 -6.230 15.704 1.00 93.69 104 ALA A N 1
ATOM 864 C CA . ALA A 1 104 ? -1.164 -6.662 16.970 1.00 93.69 104 ALA A CA 1
ATOM 865 C C . ALA A 1 104 ? -1.451 -5.661 18.103 1.00 93.69 104 ALA A C 1
ATOM 867 O O . ALA A 1 104 ? -1.918 -6.053 19.168 1.00 93.69 104 ALA A O 1
ATOM 868 N N . LEU A 1 105 ? -1.286 -4.359 17.841 1.00 92.62 105 LEU A N 1
ATOM 869 C CA . LEU A 1 105 ? -1.604 -3.310 18.818 1.00 92.62 105 LEU A CA 1
ATOM 870 C C . LEU A 1 105 ? -3.075 -3.347 19.253 1.00 92.62 105 LEU A C 1
ATOM 872 O O . LEU A 1 105 ? -3.378 -3.219 20.436 1.00 92.62 105 LEU A O 1
ATOM 876 N N . LEU A 1 106 ? -4.007 -3.546 18.317 1.00 92.19 106 LEU A N 1
ATOM 877 C CA . LEU A 1 106 ? -5.429 -3.651 18.653 1.00 92.19 106 LEU A CA 1
ATOM 878 C C . LEU A 1 106 ? -5.737 -4.896 19.492 1.00 92.19 106 LEU A C 1
ATOM 880 O O . LEU A 1 106 ? -6.567 -4.824 20.396 1.00 92.19 106 LEU A O 1
ATOM 884 N N . GLU A 1 107 ? -5.081 -6.022 19.218 1.00 90.50 107 GLU A N 1
ATOM 885 C CA . GLU A 1 107 ? -5.214 -7.249 20.011 1.00 90.50 107 GLU A CA 1
ATOM 886 C C . GLU A 1 107 ? -4.706 -7.058 21.446 1.00 90.50 107 GLU A C 1
ATOM 888 O O . GLU A 1 107 ? -5.402 -7.428 22.395 1.00 90.50 107 GLU A O 1
ATOM 893 N N . GLU A 1 108 ? -3.561 -6.393 21.615 1.00 90.50 108 GLU A N 1
ATOM 894 C CA . GLU A 1 108 ? -3.032 -6.003 22.927 1.00 90.50 108 GLU A CA 1
ATOM 895 C C . GLU A 1 108 ? -4.004 -5.076 23.678 1.00 90.50 108 GLU A C 1
ATOM 897 O O . GLU A 1 108 ? -4.286 -5.282 24.859 1.00 90.50 108 GLU A O 1
ATOM 902 N N . MET A 1 109 ? -4.590 -4.088 22.992 1.00 88.62 109 MET A N 1
ATOM 903 C CA . MET A 1 109 ? -5.564 -3.169 23.592 1.00 88.62 109 MET A CA 1
ATOM 904 C C . MET A 1 109 ? -6.857 -3.872 24.021 1.00 88.62 109 MET A C 1
ATOM 906 O O . MET A 1 109 ? -7.396 -3.558 25.082 1.00 88.62 109 MET A O 1
ATOM 910 N N . MET A 1 110 ? -7.364 -4.834 23.242 1.00 84.38 110 MET A N 1
ATOM 911 C CA . MET A 1 110 ? -8.559 -5.602 23.622 1.00 84.38 110 MET A CA 1
ATOM 912 C C . MET A 1 110 ? -8.342 -6.398 24.914 1.00 84.38 110 MET A C 1
ATOM 914 O O . MET A 1 110 ? -9.263 -6.508 25.723 1.00 84.38 110 MET A O 1
ATOM 918 N N . MET A 1 111 ? -7.123 -6.897 25.147 1.00 80.25 111 MET A N 1
ATOM 919 C CA . MET A 1 111 ? -6.757 -7.544 26.410 1.00 80.25 111 MET A CA 1
ATOM 920 C C . MET A 1 111 ? -6.794 -6.564 27.593 1.00 80.25 111 MET A C 1
ATOM 922 O O . MET A 1 111 ? -6.954 -6.990 28.732 1.00 80.25 111 MET A O 1
ATOM 926 N N . ILE A 1 112 ? -6.665 -5.261 27.352 1.00 80.69 112 ILE A N 1
ATOM 927 C CA . ILE A 1 112 ? -6.682 -4.243 28.404 1.00 80.69 112 ILE A CA 1
ATOM 928 C C . ILE A 1 112 ? -8.107 -3.778 28.732 1.00 80.69 112 ILE A C 1
ATOM 930 O O . ILE A 1 112 ? -8.457 -3.580 29.891 1.00 80.69 112 ILE A O 1
ATOM 934 N N . VAL A 1 113 ? -8.984 -3.676 27.735 1.00 73.69 113 VAL A N 1
ATOM 935 C CA . VAL A 1 113 ? -10.367 -3.206 27.946 1.00 73.69 113 VAL A CA 1
ATOM 936 C C . VAL A 1 113 ? -11.166 -4.104 28.903 1.00 73.69 113 VAL A C 1
ATOM 938 O O . VAL A 1 113 ? -12.060 -3.615 29.580 1.00 73.69 113 VAL A O 1
ATOM 941 N N . GLN A 1 114 ? -10.831 -5.393 29.026 1.00 68.25 114 GLN A N 1
ATOM 942 C CA . GLN A 1 114 ? -11.548 -6.321 29.916 1.00 68.25 114 GLN A CA 1
ATOM 943 C C . GLN A 1 114 ? -11.435 -5.994 31.419 1.00 68.25 114 GLN A C 1
ATOM 945 O O . GLN A 1 114 ? -12.141 -6.605 32.219 1.00 68.25 114 GLN A O 1
ATOM 950 N N . PHE A 1 115 ? -10.533 -5.088 31.812 1.00 68.25 115 PHE A N 1
ATOM 951 C CA . PHE A 1 115 ? -10.313 -4.713 33.211 1.00 68.25 115 PHE A CA 1
ATOM 952 C C . PHE A 1 115 ? -10.752 -3.287 33.573 1.00 68.25 115 PHE A C 1
ATOM 954 O O . PHE A 1 115 ? -10.533 -2.873 34.713 1.00 68.25 115 PHE A O 1
ATOM 961 N N . ALA A 1 116 ? -11.313 -2.534 32.625 1.00 57.00 116 ALA A N 1
ATOM 962 C CA . ALA A 1 116 ? -11.863 -1.195 32.847 1.00 57.00 116 ALA A CA 1
ATOM 963 C C . ALA A 1 116 ? -13.370 -1.266 33.133 1.00 57.00 116 ALA A C 1
ATOM 965 O O . ALA A 1 116 ? -13.829 -0.490 34.000 1.00 57.00 116 ALA A O 1
#